Protein AF-A0A250V5Z1-F1 (afdb_monomer_lite)

Structure (mmCIF, N/CA/C/O backbone):
data_AF-A0A250V5Z1-F1
#
_entry.id   AF-A0A250V5Z1-F1
#
loop_
_atom_site.group_PDB
_atom_site.id
_atom_site.type_symbol
_atom_site.label_atom_id
_atom_site.label_alt_id
_atom_site.label_comp_id
_atom_site.label_asym_id
_atom_site.label_entity_id
_atom_site.label_seq_id
_atom_site.pdbx_PDB_ins_code
_atom_site.Cartn_x
_atom_site.Cartn_y
_atom_site.Cartn_z
_atom_site.occupancy
_atom_site.B_iso_or_equiv
_atom_site.auth_seq_id
_atom_site.auth_comp_id
_atom_site.auth_asym_id
_atom_site.auth_atom_id
_atom_site.pdbx_PDB_model_num
ATOM 1 N N . MET A 1 1 ? 35.418 -21.529 -24.881 1.00 38.00 1 MET A N 1
ATOM 2 C CA . MET A 1 1 ? 34.396 -20.597 -25.404 1.00 38.00 1 MET A CA 1
ATOM 3 C C . MET A 1 1 ? 33.166 -20.738 -24.524 1.00 38.00 1 MET A C 1
ATOM 5 O O . MET A 1 1 ? 32.451 -21.722 -24.638 1.00 38.00 1 MET A O 1
ATOM 9 N N . THR A 1 2 ? 33.004 -19.843 -23.554 1.00 42.66 2 THR A N 1
ATOM 10 C CA . THR A 1 2 ? 31.871 -19.824 -22.622 1.00 42.66 2 THR A CA 1
ATOM 11 C C . THR A 1 2 ? 30.706 -19.085 -23.272 1.00 42.66 2 THR A C 1
ATOM 13 O O . THR A 1 2 ? 30.863 -17.966 -23.754 1.00 42.66 2 THR A O 1
ATOM 16 N N . ALA A 1 3 ? 29.554 -19.750 -23.351 1.00 44.44 3 ALA A N 1
ATOM 17 C CA . ALA A 1 3 ? 28.340 -19.198 -23.929 1.00 44.44 3 ALA A CA 1
ATOM 18 C C . ALA A 1 3 ? 27.744 -18.157 -22.975 1.00 44.44 3 ALA A C 1
ATOM 20 O O . ALA A 1 3 ? 27.097 -18.497 -21.985 1.00 44.44 3 ALA A O 1
ATOM 21 N N . ASP A 1 4 ? 27.976 -16.890 -23.294 1.00 46.97 4 ASP A N 1
ATOM 22 C CA . ASP A 1 4 ? 27.307 -15.752 -22.681 1.00 46.97 4 ASP A CA 1
ATOM 23 C C . ASP A 1 4 ? 25.836 -15.779 -23.120 1.00 46.97 4 ASP A C 1
ATOM 25 O O . ASP A 1 4 ? 25.469 -15.368 -24.226 1.00 46.97 4 ASP A O 1
ATOM 29 N N . ARG A 1 5 ? 24.979 -16.371 -22.280 1.00 51.00 5 ARG A N 1
ATOM 30 C CA . ARG A 1 5 ? 23.525 -16.315 -22.443 1.00 51.00 5 ARG A CA 1
ATOM 31 C C . ARG A 1 5 ? 23.092 -14.887 -22.148 1.00 51.00 5 ARG A C 1
ATOM 33 O O . ARG A 1 5 ? 22.659 -14.581 -21.039 1.00 51.00 5 ARG A O 1
ATOM 40 N N . ARG A 1 6 ? 23.195 -14.023 -23.161 1.00 50.28 6 ARG A N 1
ATOM 41 C CA . ARG A 1 6 ? 22.505 -12.736 -23.196 1.00 50.28 6 ARG A CA 1
ATOM 42 C C . ARG A 1 6 ? 21.022 -13.020 -23.017 1.00 50.28 6 ARG A C 1
ATOM 44 O O . ARG A 1 6 ? 20.331 -13.390 -23.964 1.00 50.28 6 ARG A O 1
ATOM 51 N N . HIS A 1 7 ? 20.571 -12.884 -21.775 1.00 51.28 7 HIS A N 1
ATOM 52 C CA . HIS A 1 7 ? 19.183 -12.674 -21.421 1.00 51.28 7 HIS A CA 1
ATOM 53 C C . HIS A 1 7 ? 18.718 -11.485 -22.251 1.00 51.28 7 HIS A C 1
ATOM 55 O O . HIS A 1 7 ? 18.982 -10.328 -21.923 1.00 51.28 7 HIS A O 1
ATOM 61 N N . GLY A 1 8 ? 18.116 -11.789 -23.400 1.00 49.34 8 GLY A N 1
ATOM 62 C CA . GLY A 1 8 ? 17.421 -10.805 -24.196 1.00 49.34 8 GLY A CA 1
ATOM 63 C C . GLY A 1 8 ? 16.441 -10.133 -23.258 1.00 49.34 8 GLY A C 1
ATOM 64 O O . GLY A 1 8 ? 15.556 -10.801 -22.723 1.00 49.34 8 GLY A O 1
ATOM 65 N N . ARG A 1 9 ? 16.653 -8.834 -23.027 1.00 52.81 9 ARG A N 1
ATOM 66 C CA . ARG A 1 9 ? 15.659 -7.922 -22.470 1.00 52.81 9 ARG A CA 1
ATOM 67 C C . ARG A 1 9 ? 14.436 -8.055 -23.362 1.00 52.81 9 ARG A C 1
ATOM 69 O O . ARG A 1 9 ? 14.304 -7.363 -24.367 1.00 52.81 9 ARG A O 1
ATOM 76 N N . ARG A 1 10 ? 13.576 -9.015 -23.028 1.00 48.91 10 ARG A N 1
ATOM 77 C CA . ARG A 1 10 ? 12.187 -8.994 -23.430 1.00 48.91 10 ARG A CA 1
ATOM 78 C C . ARG A 1 10 ? 11.675 -7.738 -22.763 1.00 48.91 10 ARG A C 1
ATOM 80 O O . ARG A 1 10 ? 11.474 -7.708 -21.555 1.00 48.91 10 ARG A O 1
ATOM 87 N N . VAL A 1 11 ? 11.597 -6.675 -23.551 1.00 50.00 11 VAL A N 1
ATOM 88 C CA . VAL A 1 11 ? 10.751 -5.534 -23.249 1.00 50.00 11 VAL A CA 1
ATOM 89 C C . VAL A 1 11 ? 9.348 -6.124 -23.259 1.00 50.00 11 VAL A C 1
ATOM 91 O O . VAL A 1 11 ? 8.697 -6.202 -24.295 1.00 50.00 11 VAL A O 1
ATOM 94 N N . ALA A 1 12 ? 8.963 -6.713 -22.129 1.00 49.81 12 ALA A N 1
ATOM 95 C CA . ALA A 1 12 ? 7.589 -7.036 -21.859 1.00 49.81 12 ALA A CA 1
ATOM 96 C C . ALA A 1 12 ? 6.922 -5.672 -21.777 1.00 49.81 12 ALA A C 1
ATOM 98 O O . ALA A 1 12 ? 7.147 -4.910 -20.839 1.00 49.81 12 ALA A O 1
ATOM 99 N N . THR A 1 13 ? 6.190 -5.316 -22.824 1.00 46.81 13 THR A N 1
ATOM 100 C CA . THR A 1 13 ? 5.162 -4.291 -22.751 1.00 46.81 13 THR A CA 1
ATOM 101 C C . THR A 1 13 ? 4.152 -4.826 -21.744 1.00 46.81 13 THR A C 1
ATOM 103 O O . THR A 1 13 ? 3.218 -5.541 -22.099 1.00 46.81 13 THR A O 1
ATOM 106 N N . LEU A 1 14 ? 4.431 -4.605 -20.459 1.00 50.25 14 LEU A N 1
ATOM 107 C CA . LEU A 1 14 ? 3.521 -4.922 -19.379 1.00 50.25 14 LEU A CA 1
ATOM 108 C C . LEU A 1 14 ? 2.341 -3.983 -19.589 1.00 50.25 14 LEU A C 1
ATOM 110 O O . LEU A 1 14 ? 2.425 -2.788 -19.315 1.00 50.25 14 LEU A O 1
ATOM 114 N N . ALA A 1 15 ? 1.262 -4.511 -20.161 1.00 44.94 15 ALA A N 1
ATOM 115 C CA . ALA A 1 15 ? -0.042 -3.888 -20.066 1.00 44.94 15 ALA A CA 1
ATOM 116 C C . ALA A 1 15 ? -0.450 -3.996 -18.594 1.00 44.94 15 ALA A C 1
ATOM 118 O O . ALA A 1 15 ? -1.155 -4.916 -18.196 1.00 44.94 15 ALA A O 1
ATOM 119 N N . THR A 1 16 ? 0.098 -3.115 -17.761 1.00 51.06 16 THR A N 1
ATOM 120 C CA . THR A 1 16 ? -0.241 -3.024 -16.350 1.00 51.06 16 THR A CA 1
ATOM 121 C C . THR A 1 16 ? -1.652 -2.464 -16.268 1.00 51.06 16 THR A C 1
ATOM 123 O O . THR A 1 16 ? -1.886 -1.258 -16.340 1.00 51.06 16 THR A O 1
ATOM 126 N N . THR A 1 17 ? -2.634 -3.354 -16.154 1.00 46.75 17 THR A N 1
ATOM 127 C CA . THR A 1 17 ? -3.962 -2.984 -15.674 1.00 46.75 17 THR A CA 1
ATOM 128 C C . THR A 1 17 ? -3.802 -2.571 -14.218 1.00 46.75 17 THR A C 1
ATOM 130 O O . THR A 1 17 ? -3.848 -3.395 -13.307 1.00 46.75 17 THR A O 1
ATOM 133 N N . LEU A 1 18 ? -3.526 -1.285 -14.003 1.00 49.91 18 LEU A N 1
ATOM 134 C CA . LEU A 1 18 ? -3.535 -0.679 -12.681 1.00 49.91 18 LEU A CA 1
ATOM 135 C C . LEU A 1 18 ? -4.951 -0.837 -12.136 1.00 49.91 18 LEU A C 1
ATOM 137 O O . LEU A 1 18 ? -5.884 -0.185 -12.609 1.00 49.91 18 LEU A O 1
ATOM 141 N N . ALA A 1 19 ? -5.108 -1.729 -11.161 1.00 49.59 19 ALA A N 1
ATOM 142 C CA . ALA A 1 19 ? -6.299 -1.762 -10.338 1.00 49.59 19 ALA A CA 1
ATOM 143 C C . ALA A 1 19 ? -6.318 -0.444 -9.560 1.00 49.59 19 ALA A C 1
ATOM 145 O O . ALA A 1 19 ? -5.658 -0.293 -8.536 1.00 49.59 19 ALA A O 1
ATOM 146 N N . ALA A 1 20 ? -7.014 0.556 -10.100 1.00 43.34 20 ALA A N 1
ATOM 147 C CA . ALA A 1 20 ? -7.320 1.771 -9.374 1.00 43.34 20 ALA A CA 1
ATOM 148 C C . ALA A 1 20 ? -8.296 1.381 -8.262 1.00 43.34 20 ALA A C 1
ATOM 150 O O . ALA A 1 20 ? -9.507 1.312 -8.467 1.00 43.34 20 ALA A O 1
ATOM 151 N N . VAL A 1 21 ? -7.751 1.048 -7.096 1.00 52.03 21 VAL A N 1
ATOM 152 C CA . VAL A 1 21 ? -8.537 0.709 -5.918 1.00 52.03 21 VAL A CA 1
ATOM 153 C C . VAL A 1 21 ? -9.182 2.008 -5.413 1.00 52.03 21 VAL A C 1
ATOM 155 O O . VAL A 1 21 ? -8.577 2.797 -4.689 1.00 52.03 21 VAL A O 1
ATOM 158 N N . ALA A 1 22 ? -10.413 2.270 -5.856 1.00 42.75 22 ALA A N 1
ATOM 159 C CA . ALA A 1 22 ? -11.223 3.410 -5.433 1.00 42.75 22 ALA A CA 1
ATOM 160 C C . ALA A 1 22 ? -11.813 3.160 -4.032 1.00 42.75 22 ALA A C 1
ATOM 162 O O . ALA A 1 22 ? -13.013 2.960 -3.868 1.00 42.75 22 ALA A O 1
ATOM 163 N N . LEU A 1 23 ? -10.955 3.158 -3.007 1.00 49.97 23 LEU A N 1
ATOM 164 C CA . LEU A 1 23 ? -11.351 2.965 -1.602 1.00 49.97 23 LEU A CA 1
ATOM 165 C C . LEU A 1 23 ? -12.193 4.117 -1.036 1.00 49.97 23 LEU A C 1
ATOM 167 O O . LEU A 1 23 ? -12.872 3.957 -0.026 1.00 49.97 23 LEU A O 1
ATOM 171 N N . THR A 1 24 ? -12.191 5.278 -1.687 1.00 47.88 24 THR A N 1
ATOM 172 C CA . THR A 1 24 ? -12.791 6.508 -1.159 1.00 47.88 24 THR A CA 1
ATOM 173 C C . THR A 1 24 ? -14.321 6.538 -1.170 1.00 47.88 24 THR A C 1
ATOM 175 O O . THR A 1 24 ? -14.899 7.368 -0.475 1.00 47.88 24 THR A O 1
ATOM 178 N N . ALA A 1 25 ? -15.005 5.648 -1.897 1.00 41.06 25 ALA A N 1
ATOM 179 C CA . ALA A 1 25 ? -16.470 5.681 -1.984 1.00 41.06 25 ALA A CA 1
ATOM 180 C C . ALA A 1 25 ? -17.189 4.876 -0.882 1.00 41.06 25 ALA A C 1
ATOM 182 O O . ALA A 1 25 ? -18.307 5.224 -0.511 1.00 41.06 25 ALA A O 1
ATOM 183 N N . GLY A 1 26 ? -16.569 3.820 -0.341 1.00 42.44 26 GLY A N 1
ATOM 184 C CA . GLY A 1 26 ? -17.237 2.895 0.589 1.00 42.44 26 GLY A CA 1
ATOM 185 C C . GLY A 1 26 ? -17.375 3.406 2.027 1.00 42.44 26 GLY A C 1
ATOM 186 O O . GLY A 1 26 ? -18.259 2.966 2.756 1.00 42.44 26 GLY A O 1
ATOM 187 N N . LEU A 1 27 ? -16.528 4.353 2.434 1.00 48.41 27 LEU A N 1
ATOM 188 C CA . LEU A 1 27 ? -16.458 4.841 3.817 1.00 48.41 27 LEU A CA 1
ATOM 189 C C . LEU A 1 27 ? -17.523 5.910 4.130 1.00 48.41 27 LEU A C 1
ATOM 191 O O . LEU A 1 27 ? -17.913 6.077 5.282 1.00 48.41 27 LEU A O 1
ATOM 195 N N . ALA A 1 28 ? -18.039 6.610 3.113 1.00 48.00 28 ALA A N 1
ATOM 196 C CA . ALA A 1 28 ? -18.940 7.749 3.305 1.00 48.00 28 ALA A CA 1
ATOM 197 C C . ALA A 1 28 ? -20.387 7.361 3.667 1.00 48.00 28 ALA A C 1
ATOM 199 O O . ALA A 1 28 ? -21.120 8.190 4.196 1.00 48.00 28 ALA A O 1
ATOM 200 N N . THR A 1 29 ? -20.818 6.123 3.401 1.00 48.47 29 THR A N 1
ATOM 201 C CA . THR A 1 29 ? -22.211 5.685 3.630 1.00 48.47 29 THR A CA 1
ATOM 202 C C . THR 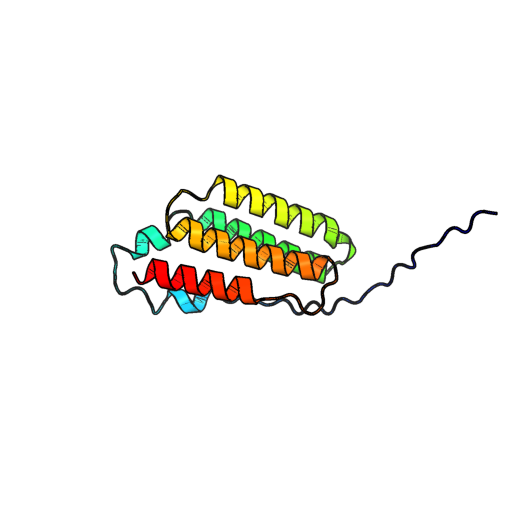A 1 29 ? -22.384 4.793 4.864 1.00 48.47 29 THR A C 1
ATOM 204 O O . THR A 1 29 ? -23.458 4.230 5.043 1.00 48.47 29 THR A O 1
ATOM 207 N N . GLY A 1 30 ? -21.339 4.614 5.685 1.00 44.12 30 GLY A N 1
ATOM 208 C CA . GLY A 1 30 ? -21.358 3.727 6.860 1.00 44.12 30 GLY A CA 1
ATOM 209 C C . GLY A 1 30 ? -21.225 4.412 8.227 1.00 44.12 30 GLY A C 1
ATOM 210 O O . GLY A 1 30 ? -21.348 3.737 9.243 1.00 44.12 30 GLY A O 1
ATOM 211 N N . CYS A 1 31 ? -20.969 5.723 8.284 1.00 45.94 31 CYS A N 1
ATOM 212 C CA . CYS A 1 31 ? -20.767 6.450 9.544 1.00 45.94 31 CYS A CA 1
ATOM 213 C C . CYS A 1 31 ? -22.065 7.102 10.051 1.00 45.94 31 CYS A C 1
ATOM 215 O O . CYS A 1 31 ? -22.286 8.286 9.820 1.00 45.94 31 CYS A O 1
ATOM 217 N N . ASP A 1 32 ? -22.884 6.352 10.790 1.00 43.38 32 ASP A N 1
ATOM 218 C CA . ASP A 1 32 ? -23.955 6.906 11.645 1.00 43.38 32 ASP A CA 1
ATOM 219 C C . ASP A 1 32 ? -23.567 6.922 13.148 1.00 43.38 32 ASP A C 1
ATOM 221 O O . ASP A 1 32 ? -24.385 7.233 14.011 1.00 43.38 32 ASP A O 1
ATOM 225 N N . GLY A 1 33 ? -22.307 6.620 13.495 1.00 45.75 33 GLY A N 1
ATOM 226 C CA . GLY A 1 33 ? -21.819 6.553 14.882 1.00 45.75 33 GLY A CA 1
ATOM 227 C C . GLY A 1 33 ? -20.622 7.469 15.137 1.00 45.75 33 GLY A C 1
ATOM 228 O O . GLY A 1 33 ? -19.483 7.037 15.002 1.00 45.75 33 GLY A O 1
ATOM 229 N N . VAL A 1 34 ? -20.884 8.718 15.530 1.00 46.50 34 VAL A N 1
ATOM 230 C CA . VAL A 1 34 ? -19.893 9.813 15.651 1.00 46.50 34 VAL A CA 1
ATOM 231 C C . VAL A 1 34 ? -18.724 9.503 16.609 1.00 46.50 34 VAL A C 1
ATOM 233 O O . VAL A 1 34 ? -17.641 10.052 16.424 1.00 46.50 34 VAL A O 1
ATOM 236 N N . ASP A 1 35 ? -18.891 8.585 17.569 1.00 49.69 35 ASP A N 1
ATOM 237 C CA . ASP A 1 35 ? -17.829 8.186 18.508 1.00 49.69 35 ASP A CA 1
ATOM 238 C C . ASP A 1 35 ? -16.892 7.078 17.971 1.00 49.69 35 ASP A C 1
ATOM 240 O O . ASP A 1 35 ? -15.699 7.111 18.257 1.00 49.69 35 ASP A O 1
ATOM 244 N N . ASN A 1 36 ? -17.370 6.153 17.123 1.00 51.22 36 ASN A N 1
ATOM 245 C CA . ASN A 1 36 ? -16.528 5.120 16.481 1.00 51.22 36 ASN A CA 1
ATOM 246 C C . ASN A 1 36 ? -15.795 5.651 15.232 1.00 51.22 36 ASN A C 1
ATOM 248 O O . ASN A 1 36 ? -14.785 5.095 14.800 1.00 51.22 36 ASN A O 1
ATOM 252 N N . SER A 1 37 ? -16.291 6.740 14.636 1.00 52.19 37 SER A N 1
ATOM 253 C CA . SER A 1 37 ? -15.722 7.316 13.413 1.00 52.19 37 SER A CA 1
ATOM 254 C C . SER A 1 37 ? -14.330 7.924 13.612 1.00 52.19 37 SER A C 1
ATOM 256 O O . SER A 1 37 ? -13.551 7.956 12.663 1.00 52.19 37 SER A O 1
ATOM 258 N N . LEU A 1 38 ? -14.001 8.401 14.818 1.00 51.88 38 LEU A N 1
ATOM 259 C CA . LEU A 1 38 ? -12.709 9.041 15.094 1.00 51.88 38 LEU A CA 1
ATOM 260 C C . LEU A 1 38 ? -11.567 8.027 15.261 1.00 51.88 38 LEU A C 1
ATOM 262 O O . LEU A 1 38 ? -10.447 8.315 14.843 1.00 51.88 38 LEU A O 1
ATOM 266 N N . ASP A 1 39 ? -11.839 6.829 15.788 1.00 57.22 39 ASP A N 1
ATOM 267 C CA . ASP A 1 39 ? -10.869 5.721 15.796 1.00 57.22 39 ASP A CA 1
ATOM 268 C C . ASP A 1 39 ? -10.661 5.136 14.390 1.00 57.22 39 ASP A C 1
ATOM 270 O O . ASP A 1 39 ? -9.558 4.696 14.083 1.00 57.22 39 ASP A O 1
ATOM 274 N N . CYS A 1 40 ? -11.654 5.219 13.487 1.00 62.03 40 CYS A N 1
ATOM 275 C CA . CYS A 1 40 ? -11.447 4.888 12.066 1.00 62.03 40 CYS A CA 1
ATOM 276 C C . CYS A 1 40 ? -10.603 5.916 11.281 1.00 62.03 40 CYS A C 1
ATOM 278 O O . CYS A 1 40 ? -10.300 5.694 10.108 1.00 62.03 40 CYS A O 1
ATOM 280 N N . LEU A 1 41 ? -10.217 7.031 11.910 1.00 60.75 41 LEU A N 1
ATOM 281 C CA . LEU A 1 41 ? -9.469 8.135 11.297 1.00 60.75 41 LEU A CA 1
ATOM 282 C C . LEU A 1 41 ? -8.108 8.404 11.952 1.00 60.75 41 LEU A C 1
ATOM 284 O O . LEU A 1 41 ? -7.294 9.126 11.370 1.00 60.75 41 LEU A O 1
ATOM 288 N N . GLN A 1 42 ? -7.839 7.863 13.143 1.00 61.06 42 GLN A N 1
ATOM 289 C CA . GLN A 1 42 ? -6.542 8.044 13.794 1.00 61.06 42 GLN A CA 1
ATOM 290 C C . GLN A 1 42 ? -5.443 7.358 12.966 1.00 61.06 42 GLN A C 1
ATOM 292 O O . GLN A 1 42 ? -5.657 6.319 12.359 1.00 61.06 42 GLN A O 1
ATOM 297 N N . ASN A 1 43 ? -4.299 8.033 12.824 1.00 62.41 43 ASN A N 1
ATOM 298 C CA . ASN A 1 43 ? -3.143 7.648 11.995 1.00 62.41 43 ASN A CA 1
ATOM 299 C C . ASN A 1 43 ? -3.373 7.498 10.474 1.00 62.41 43 ASN A C 1
ATOM 301 O O . ASN A 1 43 ? -2.425 7.209 9.733 1.00 62.41 43 ASN A O 1
ATOM 305 N N . ALA A 1 44 ? -4.575 7.804 9.975 1.00 64.75 44 ALA A N 1
ATOM 306 C CA . ALA A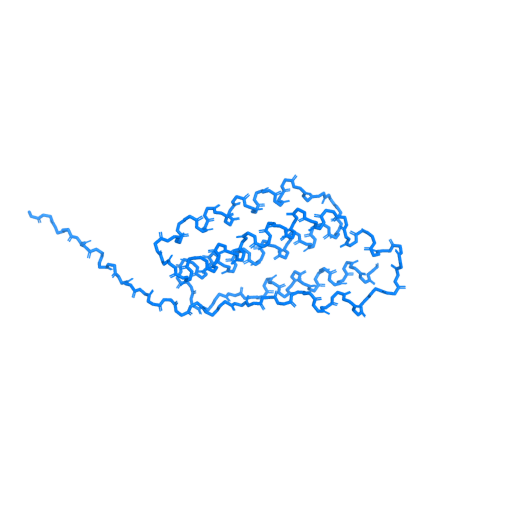 1 44 ? -4.924 7.657 8.565 1.00 64.75 44 ALA A CA 1
ATOM 307 C C . ALA A 1 44 ? -4.056 8.504 7.617 1.00 64.75 44 ALA A C 1
ATOM 309 O O . ALA A 1 44 ? -3.790 8.060 6.507 1.00 64.75 44 ALA A O 1
ATOM 310 N N . ASP A 1 45 ? -3.563 9.678 8.031 1.00 66.69 45 ASP A N 1
ATOM 311 C CA . ASP A 1 45 ? -2.790 10.571 7.149 1.00 66.69 45 ASP A CA 1
ATOM 312 C C . ASP A 1 45 ? -1.445 9.971 6.710 1.00 66.69 45 ASP A C 1
ATOM 314 O O . ASP A 1 45 ? -1.132 9.930 5.522 1.00 66.69 45 ASP A O 1
ATOM 318 N N . THR A 1 46 ? -0.649 9.448 7.650 1.00 71.38 46 THR A N 1
ATOM 319 C CA . THR A 1 46 ? 0.670 8.863 7.317 1.00 71.38 46 THR A CA 1
ATOM 320 C C . THR A 1 46 ? 0.513 7.602 6.472 1.00 71.38 46 THR A C 1
ATOM 322 O O . THR A 1 46 ? 1.311 7.315 5.574 1.00 71.38 46 THR A O 1
ATOM 325 N N . ILE A 1 47 ? -0.544 6.852 6.754 1.00 70.81 47 ILE A N 1
ATOM 326 C CA . ILE A 1 47 ? -0.909 5.671 5.999 1.00 70.81 47 ILE A CA 1
ATOM 327 C C . ILE A 1 47 ? -1.380 6.042 4.584 1.00 70.81 47 ILE A C 1
ATOM 329 O O . ILE A 1 47 ? -0.916 5.452 3.607 1.00 70.81 47 ILE A O 1
ATOM 333 N N . ALA A 1 48 ? -2.248 7.045 4.453 1.00 74.50 48 ALA A N 1
ATOM 334 C CA . ALA A 1 48 ? -2.748 7.538 3.175 1.00 74.50 48 ALA A CA 1
ATOM 335 C C . ALA A 1 48 ? -1.613 8.083 2.298 1.00 74.50 48 ALA A C 1
ATOM 337 O O . ALA A 1 48 ? -1.565 7.792 1.101 1.00 74.50 48 ALA A O 1
ATOM 338 N N . ASP A 1 49 ? -0.656 8.799 2.891 1.00 80.88 49 ASP A N 1
ATOM 339 C CA . ASP A 1 49 ? 0.556 9.251 2.204 1.00 80.88 49 ASP A CA 1
ATOM 340 C C . ASP A 1 49 ? 1.400 8.071 1.703 1.00 80.88 49 ASP A C 1
ATOM 342 O O . ASP A 1 49 ? 1.911 8.087 0.579 1.00 80.88 49 ASP A O 1
ATOM 346 N N . SER A 1 50 ? 1.514 7.016 2.510 1.00 78.62 50 SER A N 1
ATOM 347 C CA . SER A 1 50 ? 2.251 5.800 2.157 1.00 78.62 50 SER A CA 1
ATOM 348 C C . SER A 1 50 ? 1.566 5.041 1.011 1.00 78.62 50 SER A C 1
ATOM 350 O O . SER A 1 50 ? 2.233 4.619 0.064 1.00 78.62 50 SER A O 1
ATOM 352 N N . LEU A 1 51 ? 0.232 4.954 1.029 1.00 79.12 51 LEU A N 1
ATOM 353 C CA . LEU A 1 51 ? -0.601 4.427 -0.060 1.00 79.12 51 LEU A CA 1
ATOM 354 C C . LEU A 1 51 ? -0.429 5.217 -1.353 1.00 79.12 51 LEU A C 1
ATOM 356 O O . LEU A 1 51 ? -0.243 4.641 -2.427 1.00 79.12 51 LEU A O 1
ATOM 360 N N . LYS A 1 52 ? -0.474 6.545 -1.252 1.00 81.25 52 LYS A N 1
ATOM 361 C CA . LYS A 1 52 ? -0.264 7.431 -2.391 1.00 81.25 52 LYS A CA 1
ATOM 362 C C . LYS A 1 52 ? 1.113 7.196 -3.002 1.00 81.25 52 LYS A C 1
ATOM 364 O O . LYS A 1 52 ? 1.201 7.025 -4.214 1.00 81.25 52 LYS A O 1
ATOM 369 N N . ALA A 1 53 ? 2.157 7.097 -2.181 1.00 83.44 53 ALA A N 1
ATOM 370 C CA . ALA A 1 53 ? 3.507 6.807 -2.651 1.00 83.44 53 ALA A CA 1
ATOM 371 C C . ALA A 1 53 ? 3.626 5.416 -3.305 1.00 83.44 53 ALA A C 1
ATOM 373 O O . ALA A 1 53 ? 4.302 5.282 -4.324 1.00 83.44 53 ALA A O 1
ATOM 374 N N . ILE A 1 54 ? 2.952 4.390 -2.768 1.00 79.19 54 ILE A N 1
ATOM 375 C CA . ILE A 1 54 ? 2.873 3.048 -3.374 1.00 79.19 54 ILE A CA 1
ATOM 376 C C . ILE A 1 54 ? 2.210 3.117 -4.756 1.00 79.19 54 ILE A C 1
ATOM 378 O O . ILE A 1 54 ? 2.739 2.579 -5.731 1.00 79.19 54 ILE A O 1
ATOM 382 N N . ASN A 1 55 ? 1.079 3.816 -4.863 1.00 80.00 55 ASN A N 1
ATOM 383 C CA . ASN A 1 55 ? 0.340 3.939 -6.115 1.00 80.00 55 ASN A CA 1
ATOM 384 C C . ASN A 1 55 ? 1.110 4.772 -7.156 1.00 80.00 55 ASN A C 1
ATOM 386 O O . ASN A 1 55 ? 1.180 4.400 -8.326 1.00 80.00 55 ASN A O 1
ATOM 390 N N . GLU A 1 56 ? 1.746 5.867 -6.736 1.00 82.81 56 GLU A N 1
ATOM 391 C CA . GLU A 1 56 ? 2.637 6.672 -7.579 1.00 82.81 56 GLU A CA 1
ATOM 392 C C . GLU A 1 56 ? 3.847 5.864 -8.060 1.00 82.81 56 GLU A C 1
ATOM 394 O O . GLU A 1 56 ? 4.207 5.953 -9.232 1.00 82.81 56 GLU A O 1
ATOM 399 N N . ALA A 1 57 ? 4.435 5.020 -7.207 1.00 78.12 57 ALA A N 1
ATOM 400 C CA . ALA A 1 57 ? 5.529 4.131 -7.591 1.00 78.12 57 ALA A CA 1
ATOM 401 C C . ALA A 1 57 ? 5.092 3.106 -8.651 1.00 78.12 57 ALA A C 1
ATOM 403 O O . ALA A 1 57 ? 5.806 2.904 -9.639 1.00 78.12 57 ALA A O 1
ATOM 404 N N . GLY A 1 58 ? 3.913 2.497 -8.486 1.00 75.62 58 GLY A N 1
ATOM 405 C CA . GLY A 1 58 ? 3.322 1.612 -9.493 1.00 75.62 58 GLY A CA 1
ATOM 406 C C . GLY A 1 58 ? 3.086 2.328 -10.828 1.00 75.62 58 GLY A C 1
ATOM 407 O O . GLY A 1 58 ? 3.488 1.833 -11.882 1.00 75.62 58 GLY A O 1
ATOM 408 N N . LEU A 1 59 ? 2.516 3.538 -10.787 1.00 77.69 59 LEU A N 1
ATOM 409 C CA . LEU A 1 59 ? 2.289 4.383 -11.966 1.00 77.69 59 LEU A CA 1
ATOM 410 C C . LEU A 1 59 ? 3.590 4.789 -12.669 1.00 77.69 59 LEU A C 1
ATOM 412 O O . LEU A 1 59 ? 3.654 4.790 -13.898 1.00 77.69 59 LEU A O 1
ATOM 416 N N . ASP A 1 60 ? 4.623 5.147 -11.911 1.00 76.69 60 ASP A N 1
ATOM 417 C CA . ASP A 1 60 ? 5.918 5.550 -12.455 1.00 76.69 60 ASP A CA 1
ATOM 418 C C . ASP A 1 60 ? 6.632 4.389 -13.152 1.00 76.69 60 ASP A C 1
ATOM 420 O O . ASP A 1 60 ? 7.204 4.592 -14.221 1.00 76.69 60 ASP A O 1
ATOM 424 N N . ALA A 1 61 ? 6.561 3.175 -12.601 1.00 76.62 61 ALA A N 1
ATOM 425 C CA . ALA A 1 61 ? 7.116 1.986 -13.248 1.00 76.62 61 ALA A CA 1
ATOM 426 C C . ALA A 1 61 ? 6.306 1.549 -14.477 1.00 76.62 61 ALA A C 1
ATOM 428 O O . ALA A 1 61 ? 6.883 1.107 -15.468 1.00 76.62 61 ALA A O 1
ATOM 429 N N . ALA A 1 62 ? 4.980 1.723 -14.453 1.00 73.94 62 ALA A N 1
ATOM 430 C CA . ALA A 1 62 ? 4.133 1.493 -15.622 1.00 73.94 62 ALA A CA 1
ATOM 431 C C . ALA A 1 62 ? 4.469 2.454 -16.779 1.00 73.94 62 ALA A C 1
ATOM 433 O O . ALA A 1 62 ? 4.440 2.059 -17.943 1.00 73.94 62 ALA A O 1
ATOM 434 N N . LYS A 1 63 ? 4.806 3.715 -16.469 1.00 80.06 63 LYS A N 1
ATOM 435 C CA . LYS A 1 63 ? 5.233 4.717 -17.462 1.00 80.06 63 LYS A CA 1
ATOM 436 C C . LYS A 1 63 ? 6.667 4.499 -17.943 1.00 80.06 63 LYS A C 1
ATOM 438 O O . LYS A 1 63 ? 6.954 4.732 -19.115 1.00 80.06 63 LYS A O 1
ATOM 443 N N . ASP A 1 64 ? 7.560 4.092 -17.046 1.00 80.88 64 ASP A N 1
ATOM 444 C CA . ASP A 1 64 ? 8.974 3.860 -17.323 1.00 80.88 64 ASP A CA 1
ATOM 445 C C . ASP A 1 64 ? 9.439 2.533 -16.696 1.00 80.88 64 ASP A C 1
ATOM 447 O O .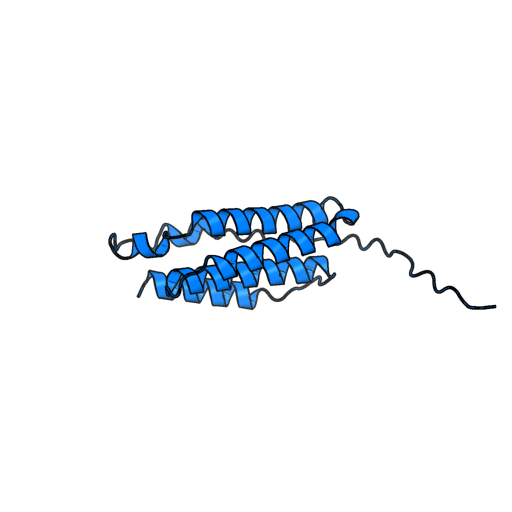 ASP A 1 64 ? 9.793 2.487 -15.512 1.00 80.88 64 ASP A O 1
ATOM 451 N N . PRO A 1 65 ? 9.527 1.454 -17.496 1.00 79.25 65 PRO A N 1
ATOM 452 C CA . PRO A 1 65 ? 9.944 0.139 -17.017 1.00 79.25 65 PRO A CA 1
ATOM 453 C C . PRO A 1 65 ? 11.347 0.112 -16.397 1.00 79.25 65 PRO A C 1
ATOM 455 O O . PRO A 1 65 ? 11.669 -0.806 -15.642 1.00 79.25 65 PRO A O 1
ATOM 458 N N . THR A 1 66 ? 12.203 1.100 -16.689 1.00 86.50 66 THR A N 1
ATOM 459 C CA . THR A 1 66 ? 13.543 1.192 -16.087 1.00 86.50 66 THR A CA 1
ATOM 460 C C . THR A 1 66 ? 13.506 1.592 -14.613 1.00 86.50 66 THR A C 1
ATOM 462 O O . THR A 1 66 ? 14.500 1.426 -13.909 1.00 86.50 66 THR A O 1
ATOM 465 N N . ARG A 1 67 ? 12.358 2.077 -14.122 1.00 83.62 67 ARG A N 1
ATOM 466 C CA . ARG A 1 67 ? 12.158 2.499 -12.732 1.00 83.62 67 ARG A CA 1
ATOM 467 C C . ARG A 1 67 ? 11.579 1.414 -11.830 1.00 83.62 67 ARG A C 1
ATOM 469 O O . ARG A 1 67 ? 11.440 1.667 -10.638 1.00 83.62 67 ARG A O 1
ATOM 476 N N . THR A 1 68 ? 11.300 0.224 -12.360 1.00 82.38 68 THR A N 1
ATOM 477 C CA . THR A 1 68 ? 10.691 -0.901 -11.631 1.00 82.38 68 THR A CA 1
ATOM 478 C C . THR A 1 68 ? 11.386 -1.190 -10.297 1.00 82.38 68 THR A C 1
ATOM 480 O O . THR A 1 68 ? 10.720 -1.198 -9.265 1.00 82.38 68 THR A O 1
ATOM 483 N N . ASP A 1 69 ? 12.717 -1.317 -10.285 1.00 84.38 69 ASP A N 1
ATOM 484 C CA . ASP A 1 69 ? 13.480 -1.603 -9.058 1.00 84.38 69 ASP A CA 1
ATOM 485 C C . ASP A 1 69 ? 13.303 -0.502 -8.001 1.00 84.38 69 ASP A C 1
ATOM 487 O O . ASP A 1 69 ? 13.036 -0.775 -6.831 1.00 84.38 69 ASP A O 1
ATOM 491 N N . LYS A 1 70 ? 13.365 0.763 -8.432 1.00 86.75 70 LYS A N 1
ATOM 492 C CA . LYS A 1 70 ? 13.155 1.930 -7.564 1.00 86.75 70 LYS A CA 1
ATOM 493 C C . LYS A 1 70 ? 11.716 2.002 -7.046 1.00 86.75 70 LYS A C 1
ATOM 495 O O . LYS A 1 70 ? 11.483 2.445 -5.920 1.00 86.75 70 LYS A O 1
ATOM 500 N N . SER A 1 71 ? 10.747 1.591 -7.858 1.00 85.50 71 SER A N 1
ATOM 501 C CA . SER A 1 71 ? 9.346 1.528 -7.454 1.00 85.50 71 SER A CA 1
ATOM 502 C C . SER A 1 71 ? 9.117 0.442 -6.407 1.00 85.50 71 SER A C 1
ATOM 504 O O . SER A 1 71 ? 8.483 0.725 -5.395 1.00 85.50 71 SER A O 1
ATOM 506 N N . ILE A 1 72 ? 9.699 -0.751 -6.575 1.00 85.62 72 ILE A N 1
ATOM 507 C CA . ILE A 1 72 ? 9.652 -1.823 -5.567 1.00 85.62 72 ILE A CA 1
ATOM 508 C C . ILE A 1 72 ? 10.319 -1.370 -4.260 1.00 85.62 72 ILE A C 1
ATOM 510 O O . ILE A 1 72 ? 9.757 -1.573 -3.186 1.00 85.62 72 ILE A O 1
ATOM 514 N N . GLU A 1 73 ? 11.475 -0.704 -4.331 1.00 89.06 73 GLU A N 1
ATOM 515 C CA . GLU A 1 73 ? 12.144 -0.135 -3.153 1.00 89.06 73 GLU A CA 1
ATOM 516 C 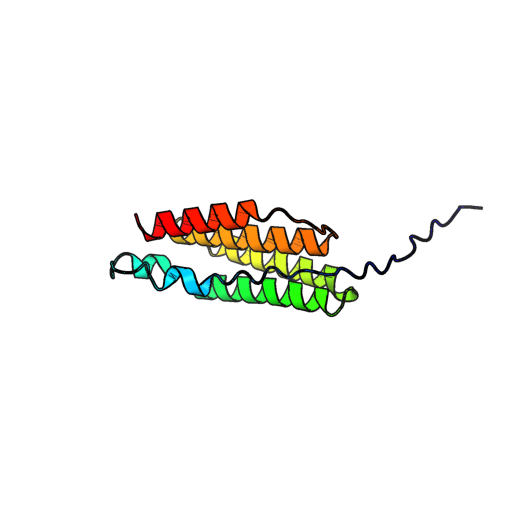C . GLU A 1 73 ? 11.256 0.894 -2.438 1.00 89.06 73 GLU A C 1
ATOM 518 O O . GLU A 1 73 ? 11.117 0.862 -1.215 1.00 89.06 73 GLU A O 1
ATOM 523 N N . THR A 1 74 ? 10.607 1.781 -3.198 1.00 88.75 74 THR A N 1
ATOM 524 C CA . THR A 1 74 ? 9.676 2.778 -2.649 1.00 88.75 74 THR A CA 1
ATOM 525 C C . THR A 1 74 ? 8.479 2.108 -1.980 1.00 88.75 74 THR A C 1
ATOM 527 O O . THR A 1 74 ? 8.062 2.543 -0.909 1.00 88.75 74 THR A O 1
ATOM 530 N N . ILE A 1 75 ? 7.945 1.039 -2.571 1.00 84.38 75 ILE A N 1
ATOM 531 C CA . ILE A 1 75 ? 6.857 0.255 -1.984 1.00 84.38 75 ILE A CA 1
ATOM 532 C C . ILE A 1 75 ? 7.306 -0.359 -0.653 1.00 84.38 75 ILE A C 1
ATOM 534 O O . ILE A 1 75 ? 6.658 -0.121 0.361 1.00 84.38 75 ILE A O 1
ATOM 538 N N . ASN A 1 76 ? 8.441 -1.065 -0.624 1.00 85.69 76 ASN A N 1
ATOM 539 C CA . ASN A 1 76 ? 8.955 -1.704 0.595 1.00 85.69 76 ASN A CA 1
ATOM 540 C C . ASN A 1 76 ? 9.223 -0.682 1.708 1.00 85.69 76 ASN A C 1
ATOM 542 O O . ASN A 1 76 ? 8.771 -0.859 2.831 1.00 85.69 76 ASN A O 1
ATOM 546 N N . LYS A 1 77 ? 9.859 0.447 1.380 1.00 89.75 77 LYS A N 1
ATOM 547 C CA . LYS A 1 77 ? 10.134 1.507 2.357 1.00 89.75 77 LYS A CA 1
ATOM 548 C C . LYS A 1 77 ? 8.864 2.088 2.981 1.00 89.75 77 LYS A C 1
ATOM 550 O O . LYS A 1 77 ? 8.889 2.515 4.132 1.00 89.75 77 LYS A O 1
ATOM 555 N N . ASN A 1 78 ? 7.780 2.194 2.216 1.00 85.44 78 ASN A N 1
ATOM 556 C CA . ASN A 1 78 ? 6.514 2.686 2.750 1.00 85.44 78 ASN A CA 1
ATOM 557 C C . ASN A 1 78 ? 5.766 1.602 3.534 1.00 85.44 78 ASN A C 1
ATOM 559 O O . ASN A 1 78 ? 5.104 1.946 4.502 1.00 85.44 78 ASN A O 1
ATOM 563 N N . LEU A 1 79 ? 5.931 0.319 3.19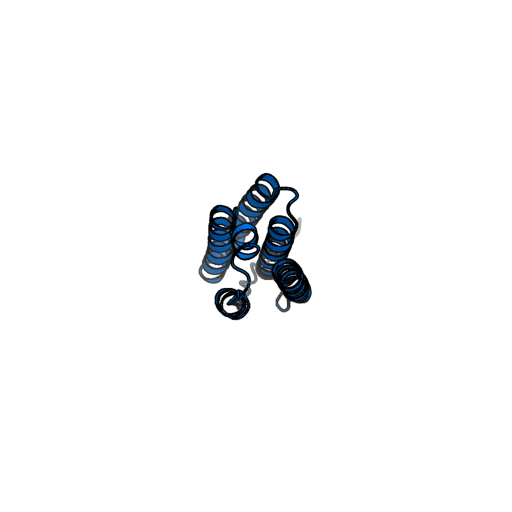6 1.00 84.62 79 LEU A N 1
ATOM 564 C CA . LEU A 1 79 ? 5.435 -0.780 4.029 1.00 84.62 79 LEU A CA 1
ATOM 565 C C . LEU A 1 79 ? 6.095 -0.796 5.407 1.00 84.62 79 LEU A C 1
ATOM 567 O O . LEU A 1 79 ? 5.383 -0.871 6.401 1.00 84.62 79 LEU A O 1
ATOM 571 N N . ASP A 1 80 ? 7.420 -0.648 5.466 1.00 86.06 80 ASP A N 1
ATOM 572 C CA . ASP A 1 80 ? 8.154 -0.601 6.738 1.00 86.06 80 ASP A CA 1
ATOM 573 C C . ASP A 1 80 ? 7.673 0.571 7.609 1.00 86.06 80 ASP A C 1
ATOM 575 O O . ASP A 1 80 ? 7.435 0.422 8.802 1.00 86.06 80 ASP A O 1
ATOM 579 N N . LYS A 1 81 ? 7.438 1.741 6.998 1.00 84.12 81 LYS A N 1
ATOM 580 C CA . LYS A 1 81 ? 6.884 2.902 7.711 1.00 84.12 81 LYS A CA 1
ATOM 581 C C . LYS A 1 81 ? 5.474 2.675 8.235 1.00 84.12 81 LYS A C 1
ATOM 583 O O . LYS A 1 81 ? 5.140 3.247 9.266 1.00 84.12 81 LYS A O 1
ATOM 588 N N . ILE A 1 82 ? 4.635 1.956 7.493 1.00 80.56 82 ILE A N 1
ATOM 589 C CA . ILE A 1 82 ? 3.285 1.633 7.950 1.00 80.56 82 ILE A CA 1
ATOM 590 C C . ILE A 1 82 ? 3.393 0.681 9.142 1.00 80.56 82 ILE A C 1
ATOM 592 O O . ILE A 1 82 ? 2.798 0.968 10.174 1.00 80.56 82 ILE A O 1
ATOM 596 N N . ASP A 1 83 ? 4.203 -0.376 9.047 1.00 80.62 83 ASP A N 1
ATOM 597 C CA . ASP A 1 83 ? 4.422 -1.333 10.143 1.00 80.62 83 ASP A CA 1
ATOM 598 C C . ASP A 1 83 ? 4.893 -0.624 11.427 1.00 80.62 83 ASP A C 1
ATOM 600 O O . ASP A 1 83 ? 4.311 -0.815 12.490 1.00 80.62 83 ASP A O 1
ATOM 604 N N . ASP A 1 84 ? 5.841 0.312 11.301 1.00 81.38 84 ASP A N 1
ATOM 605 C CA . ASP A 1 84 ? 6.363 1.130 12.407 1.00 81.38 84 ASP A CA 1
ATOM 606 C C . ASP A 1 84 ? 5.346 2.129 13.006 1.00 81.38 84 ASP A C 1
ATOM 608 O O . ASP A 1 84 ? 5.593 2.710 14.070 1.00 81.38 84 ASP A O 1
ATOM 612 N N . LYS A 1 85 ? 4.250 2.428 12.299 1.00 73.44 85 LYS A N 1
ATOM 613 C CA . LYS A 1 85 ? 3.269 3.472 12.662 1.00 73.44 85 LYS A CA 1
ATOM 614 C C . LYS A 1 85 ? 1.888 2.942 13.001 1.00 73.44 85 LYS A C 1
ATOM 616 O O . LYS A 1 85 ? 1.031 3.722 13.408 1.00 73.44 85 LYS A O 1
ATOM 621 N N . THR A 1 86 ? 1.676 1.650 12.825 1.00 71.62 86 THR A N 1
ATOM 622 C CA . THR A 1 86 ? 0.397 1.019 13.108 1.00 71.62 86 THR A CA 1
ATOM 623 C C . THR A 1 86 ? 0.393 0.593 14.573 1.00 71.62 86 THR A C 1
ATOM 625 O O . THR A 1 86 ? 1.119 -0.320 14.957 1.00 71.62 86 THR A O 1
ATOM 628 N N . ASP A 1 87 ? -0.399 1.272 15.403 1.00 69.75 87 ASP A N 1
ATOM 629 C CA . ASP A 1 87 ? -0.607 0.876 16.799 1.00 69.75 87 ASP A CA 1
ATOM 630 C C . ASP A 1 87 ? -1.453 -0.416 16.895 1.00 69.75 87 ASP A C 1
ATOM 632 O O . ASP A 1 87 ? -1.978 -0.943 15.911 1.00 69.75 87 ASP A O 1
ATOM 636 N N . ASP A 1 88 ? -1.627 -0.952 18.109 1.00 65.88 88 ASP A N 1
ATOM 637 C CA . ASP A 1 88 ? -2.371 -2.199 18.346 1.00 65.88 88 ASP A CA 1
ATOM 638 C C . ASP A 1 88 ? -3.900 -2.100 18.144 1.00 65.88 88 ASP A C 1
ATOM 640 O O . ASP A 1 88 ? -4.616 -3.098 18.330 1.00 65.88 88 ASP A O 1
ATOM 644 N N . GLY A 1 89 ? -4.393 -0.923 17.748 1.00 77.25 89 GLY A N 1
ATOM 645 C CA . GLY A 1 89 ? -5.791 -0.638 17.454 1.00 77.25 89 GLY A CA 1
ATOM 646 C C . GLY A 1 89 ? -6.349 -1.538 16.351 1.00 77.25 89 GLY A C 1
ATOM 647 O O . GLY A 1 89 ? -5.684 -1.861 15.367 1.00 77.25 89 GLY A O 1
ATOM 648 N N . LYS A 1 90 ? -7.605 -1.975 16.507 1.00 79.19 90 LYS A N 1
ATOM 649 C CA . LYS A 1 90 ? -8.254 -2.855 15.519 1.00 79.19 90 LYS A CA 1
ATOM 650 C C . LYS A 1 90 ? -8.381 -2.184 14.150 1.00 79.19 90 LYS A C 1
ATOM 652 O O . LYS A 1 90 ? -8.231 -2.864 13.140 1.00 79.19 90 LYS A O 1
ATOM 657 N N . VAL A 1 91 ? -8.661 -0.880 14.129 1.00 78.38 91 VAL A N 1
ATOM 658 C CA . VAL A 1 91 ? -8.767 -0.105 12.887 1.00 78.38 91 VAL A CA 1
ATOM 659 C C . VAL A 1 91 ? -7.401 -0.004 12.231 1.00 78.38 91 VAL A C 1
ATOM 661 O O . VAL A 1 91 ? -7.273 -0.402 11.077 1.00 78.38 91 VAL A O 1
ATOM 664 N N . ASP A 1 92 ? -6.390 0.465 12.964 1.00 78.50 92 ASP A N 1
ATOM 665 C CA . ASP A 1 92 ? -5.031 0.630 12.443 1.00 78.50 92 ASP A CA 1
ATOM 666 C C . ASP A 1 92 ? -4.533 -0.672 11.805 1.00 78.50 92 ASP A C 1
ATOM 668 O O . ASP A 1 92 ? -4.084 -0.674 10.660 1.00 78.50 92 ASP A O 1
ATOM 672 N N . LYS A 1 93 ? -4.734 -1.814 12.477 1.00 81.44 93 LYS A N 1
ATOM 673 C CA . LYS A 1 93 ? -4.400 -3.141 11.934 1.00 81.44 93 LYS A CA 1
ATOM 674 C C . LYS A 1 93 ? -5.164 -3.501 10.664 1.00 81.44 93 LYS A C 1
ATOM 676 O O . LYS A 1 93 ? -4.586 -4.101 9.758 1.00 81.44 93 LYS A O 1
ATOM 681 N N . ALA A 1 94 ? -6.457 -3.191 10.593 1.00 84.31 94 ALA A N 1
ATOM 682 C CA . ALA A 1 94 ? -7.253 -3.465 9.399 1.00 84.31 94 ALA A CA 1
ATOM 683 C C . ALA A 1 94 ? -6.795 -2.598 8.214 1.00 84.31 94 ALA A C 1
ATOM 685 O O . ALA A 1 94 ? -6.675 -3.085 7.089 1.00 84.31 94 ALA A O 1
ATOM 686 N N . VAL A 1 95 ? -6.462 -1.335 8.480 1.00 80.62 95 VAL A N 1
ATOM 687 C CA . VAL A 1 95 ? -5.894 -0.421 7.491 1.00 80.62 95 VAL A CA 1
ATOM 688 C C . VAL A 1 95 ? -4.500 -0.895 7.041 1.00 80.62 95 VAL A C 1
ATOM 690 O O . VAL A 1 95 ? -4.240 -0.948 5.840 1.00 80.62 95 VAL A O 1
ATOM 693 N N . ASP A 1 96 ? -3.613 -1.300 7.954 1.00 83.69 96 ASP A N 1
ATOM 694 C CA . ASP A 1 96 ? -2.289 -1.856 7.629 1.00 83.69 96 ASP A CA 1
ATOM 695 C C . ASP A 1 96 ? -2.378 -3.087 6.720 1.00 83.69 96 ASP A C 1
ATOM 697 O O . ASP A 1 96 ? -1.725 -3.144 5.674 1.00 83.69 96 ASP A O 1
ATOM 701 N N . LYS A 1 97 ? -3.255 -4.042 7.053 1.00 87.25 97 LYS A N 1
ATOM 702 C CA . LYS A 1 97 ? -3.508 -5.221 6.210 1.00 87.25 97 LYS A CA 1
ATOM 703 C C . LYS A 1 97 ? -3.916 -4.837 4.793 1.00 87.25 97 LYS A C 1
ATOM 705 O O . LYS A 1 97 ? -3.419 -5.430 3.833 1.00 87.25 97 LYS A O 1
ATOM 710 N N . LEU A 1 98 ? -4.786 -3.838 4.655 1.00 85.38 98 LEU A N 1
ATOM 711 C CA . LEU A 1 98 ? -5.221 -3.340 3.355 1.00 85.38 98 LEU A CA 1
ATOM 712 C C . LEU A 1 98 ? -4.052 -2.728 2.572 1.00 85.38 98 LEU A C 1
ATOM 714 O O . LEU A 1 98 ? -3.878 -3.032 1.390 1.00 85.38 98 LEU A O 1
ATOM 718 N N . ASN A 1 99 ? -3.203 -1.931 3.226 1.00 84.06 99 ASN A N 1
ATOM 719 C CA . ASN A 1 99 ? -2.023 -1.349 2.584 1.00 84.06 99 ASN A CA 1
ATOM 720 C C . ASN A 1 99 ? -1.035 -2.412 2.114 1.00 84.06 99 ASN A C 1
ATOM 722 O O . ASN A 1 99 ? -0.546 -2.348 0.984 1.00 84.06 99 ASN A O 1
ATOM 726 N N . LYS A 1 100 ? -0.757 -3.400 2.970 1.00 87.44 100 LYS A N 1
ATOM 727 C CA . LYS A 1 100 ? 0.115 -4.531 2.650 1.00 87.44 100 LYS A CA 1
ATOM 728 C C . LYS A 1 100 ? -0.431 -5.322 1.467 1.00 87.44 100 LYS A C 1
ATOM 730 O O . LYS A 1 100 ? 0.320 -5.604 0.539 1.00 87.44 100 LYS A O 1
ATOM 735 N N . ALA A 1 101 ? -1.738 -5.580 1.422 1.00 89.44 101 ALA A N 1
ATOM 736 C CA . ALA A 1 101 ? -2.368 -6.255 0.289 1.00 89.44 101 ALA A CA 1
ATOM 737 C C . ALA A 1 101 ? -2.217 -5.473 -1.032 1.00 89.44 101 ALA A C 1
ATOM 739 O O . ALA A 1 101 ? -1.850 -6.055 -2.054 1.00 89.44 101 ALA A O 1
ATOM 740 N N . VAL A 1 102 ? -2.433 -4.152 -1.021 1.00 85.00 102 VAL A N 1
ATOM 741 C CA . VAL A 1 102 ? -2.258 -3.293 -2.211 1.00 85.00 102 VAL A CA 1
ATOM 742 C C . VAL A 1 102 ? -0.794 -3.240 -2.659 1.00 85.00 102 VAL A C 1
ATOM 744 O O . VAL A 1 102 ? -0.493 -3.270 -3.855 1.00 85.00 102 VAL A O 1
ATOM 747 N N . ALA A 1 103 ? 0.140 -3.160 -1.716 1.00 86.25 103 ALA A N 1
ATOM 748 C CA . ALA A 1 103 ? 1.566 -3.156 -2.008 1.00 86.25 103 ALA A CA 1
ATOM 749 C C . ALA A 1 103 ? 2.051 -4.492 -2.586 1.00 86.25 103 ALA A C 1
ATOM 751 O O . ALA A 1 103 ? 2.797 -4.499 -3.566 1.00 86.25 103 ALA A O 1
ATOM 752 N N . ASP A 1 104 ? 1.601 -5.611 -2.018 1.00 87.50 104 ASP A N 1
ATOM 753 C CA . ASP A 1 104 ? 1.885 -6.960 -2.504 1.00 87.50 104 ASP A CA 1
ATOM 754 C C . ASP A 1 104 ? 1.369 -7.154 -3.932 1.00 87.50 104 ASP A C 1
ATOM 756 O O . ASP A 1 104 ? 2.110 -7.639 -4.789 1.00 87.50 104 ASP A O 1
ATOM 760 N N . TYR A 1 105 ? 0.139 -6.708 -4.200 1.00 86.12 105 TYR A N 1
ATOM 761 C CA . TYR A 1 105 ? -0.468 -6.725 -5.530 1.00 86.12 105 TYR A CA 1
ATOM 762 C C . TYR A 1 105 ? 0.365 -5.921 -6.539 1.00 86.12 105 TYR A C 1
ATOM 764 O O . TYR A 1 105 ? 0.742 -6.433 -7.594 1.00 86.12 105 TYR A O 1
ATOM 772 N N . ASN A 1 106 ? 0.746 -4.684 -6.195 1.00 82.25 106 ASN A N 1
ATOM 773 C CA . ASN A 1 106 ? 1.614 -3.869 -7.048 1.00 82.25 106 ASN A CA 1
ATOM 774 C C . ASN A 1 106 ? 2.979 -4.530 -7.276 1.00 82.25 106 ASN A C 1
ATOM 776 O O . ASN A 1 106 ? 3.481 -4.547 -8.397 1.00 82.25 106 ASN A O 1
ATOM 780 N N . ARG A 1 107 ? 3.586 -5.115 -6.240 1.00 85.38 107 ARG A N 1
ATOM 781 C CA . ARG A 1 107 ? 4.873 -5.808 -6.358 1.00 85.38 107 ARG A CA 1
ATOM 782 C C . ARG A 1 107 ? 4.775 -7.052 -7.242 1.00 85.38 107 ARG A C 1
ATOM 784 O O . ARG A 1 107 ? 5.715 -7.318 -7.984 1.00 85.38 107 ARG A O 1
ATOM 791 N N . ALA A 1 108 ? 3.670 -7.792 -7.201 1.00 86.00 108 ALA A N 1
ATOM 792 C CA . ALA A 1 108 ? 3.433 -8.914 -8.107 1.00 86.00 108 ALA A CA 1
ATOM 793 C C . ALA A 1 108 ? 3.403 -8.440 -9.570 1.00 86.00 108 ALA A C 1
ATOM 795 O O . ALA A 1 108 ? 4.166 -8.960 -10.386 1.00 86.00 108 ALA A O 1
ATOM 796 N N . ILE A 1 109 ? 2.654 -7.369 -9.865 1.00 83.31 109 ILE A N 1
ATOM 797 C CA . ILE A 1 109 ? 2.636 -6.737 -11.197 1.00 83.31 109 ILE A CA 1
ATOM 798 C C . ILE A 1 109 ? 4.043 -6.339 -11.647 1.00 83.31 109 ILE A C 1
ATOM 800 O O . ILE A 1 109 ? 4.467 -6.650 -12.760 1.00 83.31 109 ILE A O 1
ATOM 804 N N . LEU A 1 110 ? 4.788 -5.654 -10.778 1.00 83.38 110 LEU A N 1
ATOM 805 C CA . LEU A 1 110 ? 6.139 -5.177 -11.083 1.00 83.38 110 LEU A CA 1
ATOM 806 C C . LEU A 1 110 ? 7.139 -6.323 -11.298 1.00 83.38 110 LEU A C 1
ATOM 808 O O . LEU A 1 110 ? 8.082 -6.174 -12.072 1.00 83.38 110 LEU A O 1
ATOM 812 N N . ASN A 1 111 ? 6.907 -7.479 -10.675 1.00 84.75 111 ASN A N 1
ATOM 813 C CA . ASN A 1 111 ? 7.679 -8.702 -10.897 1.00 84.75 111 ASN A CA 1
ATOM 814 C C . ASN A 1 111 ? 7.227 -9.499 -12.135 1.00 84.75 111 ASN A C 1
ATOM 816 O O . ASN A 1 111 ? 7.772 -10.570 -12.406 1.00 84.75 111 ASN A O 1
ATOM 820 N N . GLY A 1 112 ? 6.277 -8.972 -12.912 1.00 80.94 112 GLY A N 1
ATOM 821 C CA . GLY A 1 112 ? 5.822 -9.554 -14.172 1.00 80.94 112 GLY A CA 1
ATOM 822 C C . GLY A 1 112 ? 4.617 -10.483 -14.049 1.00 80.94 112 GLY A C 1
ATOM 823 O O . GLY A 1 112 ? 4.310 -11.174 -15.020 1.00 80.94 112 GLY A O 1
ATOM 824 N N . ASP A 1 113 ? 3.939 -10.503 -12.901 1.00 81.88 113 ASP A N 1
ATOM 825 C CA . ASP A 1 113 ? 2.634 -11.147 -12.783 1.00 81.88 113 ASP A CA 1
ATOM 826 C C . ASP A 1 113 ? 1.580 -10.343 -13.558 1.00 81.88 113 ASP A C 1
ATOM 828 O O . ASP A 1 113 ? 1.403 -9.142 -13.348 1.00 81.88 113 ASP A O 1
ATOM 832 N N . THR A 1 114 ? 0.901 -10.998 -14.496 1.00 83.12 114 THR A N 1
ATOM 833 C CA . THR A 1 114 ? -0.146 -10.382 -15.319 1.00 83.12 114 THR A CA 1
ATOM 834 C C . THR A 1 114 ? -1.550 -10.605 -14.769 1.00 83.12 114 THR A C 1
ATOM 836 O O . THR A 1 114 ? -2.483 -10.003 -15.293 1.00 83.12 114 THR A O 1
ATOM 839 N N . ASP A 1 115 ? -1.707 -11.465 -13.761 1.00 83.25 115 ASP A N 1
ATOM 840 C CA . ASP A 1 115 ? -2.985 -11.747 -13.099 1.00 83.25 115 ASP A CA 1
ATOM 841 C C . ASP A 1 115 ? -2.778 -11.907 -11.582 1.00 83.25 115 ASP A C 1
ATOM 843 O O . ASP A 1 115 ? -2.923 -13.003 -11.034 1.00 83.25 115 ASP A O 1
ATOM 847 N N . PRO A 1 116 ? -2.374 -10.830 -10.887 1.00 82.62 116 PRO A N 1
ATOM 848 C CA . PRO A 1 116 ? -2.108 -10.912 -9.466 1.00 82.62 116 PRO A CA 1
ATOM 849 C C . PRO A 1 116 ? -3.404 -11.115 -8.686 1.00 82.62 116 PRO A C 1
ATOM 851 O O . PRO A 1 116 ? -4.433 -10.497 -8.964 1.00 82.62 116 PRO A O 1
ATOM 854 N N . ASP A 1 117 ? -3.336 -11.938 -7.646 1.00 84.00 117 ASP A N 1
ATOM 855 C CA . ASP A 1 117 ? -4.484 -12.208 -6.790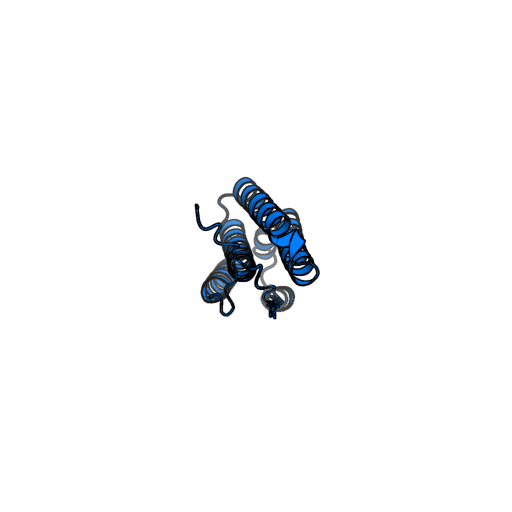 1.00 84.00 117 ASP A CA 1
ATOM 856 C C . ASP A 1 117 ? -4.886 -10.963 -5.977 1.00 84.00 117 ASP A C 1
ATOM 858 O O . ASP A 1 117 ? -4.111 -10.433 -5.175 1.00 84.00 117 ASP A O 1
ATOM 862 N N . SER A 1 118 ? -6.122 -10.503 -6.178 1.00 85.88 118 SER A N 1
ATOM 863 C CA . SER A 1 118 ? -6.711 -9.365 -5.465 1.00 85.88 118 SER A CA 1
ATOM 864 C C . SER A 1 118 ? -7.555 -9.777 -4.256 1.00 85.88 118 SER A C 1
ATOM 866 O O . SER A 1 118 ? -8.034 -8.899 -3.536 1.00 85.88 118 SER A O 1
ATOM 868 N N . SER A 1 119 ? -7.722 -11.078 -3.978 1.00 86.94 119 SER A N 1
ATOM 869 C CA . SER A 1 119 ? -8.571 -11.559 -2.879 1.00 86.94 119 SER A CA 1
ATOM 870 C C . SER A 1 119 ? -8.144 -10.973 -1.534 1.00 86.94 119 SER A C 1
ATOM 872 O O . SER A 1 119 ? -8.988 -10.538 -0.762 1.00 86.94 119 SER A O 1
ATOM 874 N N . LYS A 1 120 ? -6.832 -10.838 -1.304 1.00 88.00 120 LYS A N 1
ATOM 875 C CA . LYS A 1 120 ? -6.276 -10.242 -0.082 1.00 88.00 120 LYS A CA 1
ATOM 876 C C . LYS A 1 120 ? -6.683 -8.783 0.123 1.00 88.00 120 LYS A C 1
ATOM 878 O O . LYS A 1 120 ? -6.787 -8.341 1.263 1.00 88.00 120 LYS A O 1
ATOM 883 N N . ILE A 1 121 ? -6.889 -8.029 -0.960 1.00 84.88 121 ILE A N 1
ATOM 884 C CA . ILE A 1 121 ? -7.375 -6.643 -0.886 1.00 84.88 121 ILE A CA 1
ATOM 885 C C . ILE A 1 121 ? -8.839 -6.652 -0.443 1.00 84.88 121 ILE A C 1
ATOM 887 O O . ILE A 1 121 ? -9.211 -5.875 0.434 1.00 84.88 121 ILE A O 1
ATOM 891 N N . ASN A 1 122 ? -9.650 -7.550 -1.008 1.00 82.88 122 ASN A N 1
ATOM 892 C CA . ASN A 1 122 ? -11.059 -7.689 -0.638 1.00 82.88 122 ASN A CA 1
ATOM 893 C C . ASN A 1 122 ? -11.213 -8.146 0.817 1.00 82.88 122 ASN A C 1
ATOM 895 O O . ASN A 1 122 ? -11.959 -7.522 1.563 1.00 82.88 122 ASN A O 1
ATOM 899 N N . ASP A 1 123 ? -10.450 -9.155 1.241 1.00 87.00 123 ASP A N 1
ATOM 900 C CA . ASP A 1 123 ? -10.467 -9.666 2.614 1.00 87.00 123 ASP A CA 1
ATOM 901 C C . ASP A 1 123 ? -10.108 -8.562 3.622 1.00 87.00 123 ASP A C 1
ATOM 903 O O . ASP A 1 123 ? -10.774 -8.398 4.645 1.00 87.00 123 ASP A O 1
ATOM 907 N N . ALA A 1 124 ? -9.081 -7.760 3.319 1.00 85.88 124 ALA A N 1
ATOM 908 C CA . ALA A 1 124 ? -8.679 -6.645 4.171 1.00 85.88 124 ALA A CA 1
ATOM 909 C C . ALA A 1 124 ? -9.715 -5.507 4.186 1.00 85.88 124 ALA A C 1
ATOM 911 O O . ALA A 1 124 ? -9.954 -4.900 5.230 1.00 85.88 124 ALA A O 1
ATOM 912 N N . ALA A 1 125 ? -10.357 -5.226 3.049 1.00 81.31 125 ALA A N 1
ATOM 913 C CA . ALA A 1 125 ? -11.433 -4.242 2.970 1.00 81.31 125 ALA A CA 1
ATOM 914 C C . ALA A 1 125 ? -12.676 -4.685 3.765 1.00 81.31 125 ALA A C 1
ATOM 916 O O . ALA A 1 125 ? -13.280 -3.869 4.466 1.00 81.31 125 ALA A O 1
ATOM 917 N N . ASP A 1 126 ? -13.030 -5.970 3.706 1.00 82.25 126 ASP A N 1
ATOM 918 C CA . ASP A 1 126 ? -14.119 -6.548 4.494 1.00 82.25 126 ASP A CA 1
ATOM 919 C C . ASP A 1 126 ? -13.799 -6.527 5.993 1.00 82.25 126 ASP A C 1
ATOM 921 O O . ASP A 1 126 ? -14.661 -6.191 6.807 1.00 82.25 126 ASP A O 1
ATOM 925 N N . GLU A 1 127 ? -12.554 -6.816 6.379 1.00 84.25 127 GLU A N 1
ATOM 926 C CA . GLU A 1 127 ? -12.106 -6.683 7.767 1.00 84.25 127 GLU A CA 1
ATOM 927 C C . GLU A 1 127 ? -12.234 -5.236 8.263 1.00 84.25 127 GLU A C 1
ATOM 929 O O . GLU A 1 127 ? -12.827 -5.008 9.318 1.00 84.25 127 GLU A O 1
ATOM 934 N N . LEU A 1 128 ? -11.765 -4.252 7.487 1.00 80.94 128 LEU A N 1
ATOM 935 C CA . LEU A 1 128 ? -11.887 -2.833 7.832 1.00 80.94 128 LEU A CA 1
ATOM 936 C C . LEU A 1 128 ? -13.350 -2.408 7.993 1.00 80.94 128 LEU A C 1
ATOM 938 O O . LEU A 1 128 ? -13.703 -1.747 8.970 1.00 80.94 128 LEU A O 1
ATOM 942 N N . LYS A 1 129 ? -14.221 -2.838 7.076 1.00 79.25 129 LYS A N 1
ATOM 943 C CA . LYS A 1 129 ? -15.663 -2.597 7.174 1.00 79.25 129 LYS A CA 1
ATOM 944 C C . LYS A 1 129 ? -16.239 -3.183 8.462 1.00 79.25 129 LYS A C 1
ATOM 946 O O . LYS A 1 129 ? -17.001 -2.502 9.143 1.00 79.25 129 LYS A O 1
ATOM 951 N N . ASN A 1 130 ? -15.883 -4.418 8.807 1.00 79.81 130 ASN A N 1
ATOM 952 C CA . ASN A 1 130 ? -16.373 -5.074 10.019 1.00 79.81 130 ASN A CA 1
ATOM 953 C C . ASN A 1 130 ? -15.897 -4.353 11.284 1.00 79.81 130 ASN A C 1
ATOM 955 O O . ASN A 1 130 ? -16.686 -4.179 12.208 1.00 79.81 130 ASN A O 1
ATOM 959 N N . VAL A 1 131 ? -14.643 -3.894 11.318 1.00 80.75 131 VAL A N 1
ATOM 960 C CA . VAL A 1 131 ? -14.105 -3.136 12.456 1.00 80.75 131 VAL A CA 1
ATOM 961 C C . VAL A 1 131 ? -14.796 -1.778 12.603 1.00 80.75 131 VAL A C 1
ATOM 963 O O . VAL A 1 131 ? -15.155 -1.426 13.719 1.00 80.75 131 VAL A O 1
ATOM 966 N N . CYS A 1 132 ? -15.041 -1.045 11.511 1.00 72.44 132 CYS A N 1
ATOM 967 C CA . CYS A 1 132 ? -15.722 0.256 11.574 1.00 72.44 132 CYS A CA 1
ATOM 968 C C . CYS A 1 132 ? -17.249 0.158 11.785 1.00 72.44 132 CYS A C 1
ATOM 970 O O . CYS A 1 132 ? -17.885 1.178 12.038 1.00 72.44 132 CYS A O 1
ATOM 972 N N . THR A 1 133 ? -17.856 -1.031 11.666 1.00 68.75 133 THR A N 1
ATOM 973 C CA . THR A 1 133 ? -19.307 -1.249 11.874 1.00 68.75 133 THR A CA 1
ATOM 974 C C . THR A 1 133 ? -19.652 -2.016 13.155 1.00 68.75 133 THR A C 1
ATOM 976 O O . THR A 1 133 ? -20.838 -2.157 13.459 1.00 68.75 133 THR A O 1
ATOM 979 N N . SER A 1 134 ? -18.647 -2.509 13.888 1.00 59.94 134 SER A N 1
ATOM 980 C CA . SER A 1 134 ? -18.807 -3.249 15.153 1.00 59.94 134 SER A CA 1
ATOM 981 C C . SER A 1 134 ? -18.762 -2.363 16.394 1.00 59.94 134 SER A C 1
ATOM 983 O O . SER A 1 134 ? -18.206 -1.245 16.331 1.00 59.94 134 SER A O 1
#

Secondary structure (DSSP, 8-state):
----------------------GGGTSTTS---TTTTTTTTTTHHHHHHHHHHHHHHHHHHHH-GGGHHHHHHHHHHHHHHHHTT--S-HHHHHHHHHHHHHHHHHHHHHTT-SS---HHHHHHHHHHHHHHH-

Radius of gyration: 17.82 Å; chains: 1; bounding box: 58×31×44 Å

Foldseek 3Di:
DDDPPPPPPPPPLLPPPPPPPCLPPPPPPQPPDPVLVVLLVPPVPLLVVLLVQLSVLLVVCNVPVVCLVVSLVSLVVSLVVLVVRQDPRQNSVLSSQLSVLSSVQSNCSSVPNNDGDNVSNVVSSVSNSVSSND

pLDDT: mean 70.86, std 15.98, range [38.0, 89.75]

Sequence (134 aa):
MTADRRHGRRVATLATTLAAVALTAGLATGCDGVDNSLDCLQNADTIADSLKAINEAGLDAAKDPTRTDKSIETINKNLDKIDDKTDDGKVDKAVDKLNKAVADYNRAILNGDTDPDSSKINDAADELKNVCTS

Organism: Streptomyces olivochromogenes (NCBI:txid1963)